Protein AF-A0A4P6MHD8-F1 (afdb_monomer)

Foldseek 3Di:
DDDPPPPPPPPPPPDLVVCLVVCVVPVLSNLVSLLQVQQQVVCCVVVVHDDKHWDPPDDDPDPQWTWIDDVPPAIWIWGADPNSHTDDIDGDDD

Structure (mmCIF, N/CA/C/O backbone):
data_AF-A0A4P6MHD8-F1
#
_entry.id   AF-A0A4P6MHD8-F1
#
loop_
_atom_site.group_PDB
_atom_site.id
_atom_site.type_symbol
_atom_site.label_atom_id
_atom_site.label_alt_id
_atom_site.label_comp_id
_atom_site.label_asym_id
_atom_site.label_entity_id
_atom_site.label_seq_id
_atom_site.pdbx_PDB_ins_code
_atom_site.Cartn_x
_atom_site.Cartn_y
_atom_site.Cartn_z
_atom_site.occupancy
_atom_site.B_iso_or_equiv
_atom_site.auth_seq_id
_atom_site.auth_comp_id
_atom_site.auth_asym_id
_atom_site.auth_atom_id
_atom_site.pdbx_PDB_model_num
ATOM 1 N N . MET A 1 1 ? 38.409 -21.029 31.085 1.00 43.34 1 MET A N 1
ATOM 2 C CA . MET A 1 1 ? 38.166 -21.466 29.695 1.00 43.34 1 MET A CA 1
ATOM 3 C C . MET A 1 1 ? 36.661 -21.498 29.446 1.00 43.34 1 MET A C 1
ATOM 5 O O . MET A 1 1 ? 35.979 -22.274 30.090 1.00 43.34 1 MET A O 1
ATOM 9 N N . ARG A 1 2 ? 36.210 -20.601 28.553 1.00 49.09 2 ARG A N 1
ATOM 10 C CA . ARG A 1 2 ? 34.966 -20.564 27.749 1.00 49.09 2 ARG A CA 1
ATOM 11 C C . ARG A 1 2 ? 33.589 -20.644 28.442 1.00 49.09 2 ARG A C 1
ATOM 13 O O . ARG A 1 2 ? 33.012 -21.709 28.610 1.00 49.09 2 ARG A O 1
ATOM 20 N N . ASN A 1 3 ? 33.041 -19.446 28.680 1.00 44.97 3 ASN A N 1
ATOM 21 C CA . ASN A 1 3 ? 31.615 -19.127 28.816 1.00 44.97 3 ASN A CA 1
ATOM 22 C C . ASN A 1 3 ? 30.800 -19.683 27.633 1.00 44.97 3 ASN A C 1
ATOM 24 O O . ASN A 1 3 ? 30.989 -19.244 26.500 1.00 44.97 3 ASN A O 1
ATOM 28 N N . ALA A 1 4 ? 29.876 -20.606 27.900 1.00 52.41 4 ALA A N 1
ATOM 29 C CA . ALA A 1 4 ? 28.968 -21.195 26.907 1.00 52.41 4 ALA A CA 1
ATOM 30 C C . ALA A 1 4 ? 27.626 -20.440 26.7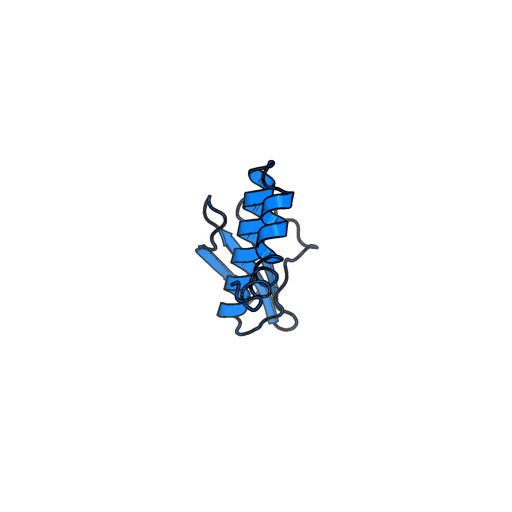63 1.00 52.41 4 ALA A C 1
ATOM 32 O O . ALA A 1 4 ? 26.778 -20.822 25.964 1.00 52.41 4 ALA A O 1
ATOM 33 N N . THR A 1 5 ? 27.416 -19.355 27.510 1.00 53.50 5 THR A N 1
ATOM 34 C CA . THR A 1 5 ? 26.109 -18.674 27.596 1.00 53.50 5 THR A CA 1
ATOM 35 C C . THR A 1 5 ? 25.849 -17.673 26.458 1.00 53.50 5 THR A C 1
ATOM 37 O O . THR A 1 5 ? 24.759 -17.125 26.353 1.00 53.50 5 THR A O 1
ATOM 40 N N . MET A 1 6 ? 26.823 -17.432 25.574 1.00 49.81 6 MET A N 1
ATOM 41 C CA . MET A 1 6 ? 26.764 -16.386 24.539 1.00 49.81 6 MET A CA 1
ATOM 42 C C . MET A 1 6 ? 26.383 -16.922 23.144 1.00 49.81 6 MET A C 1
ATOM 44 O O . MET A 1 6 ? 26.865 -16.409 22.141 1.00 49.81 6 MET A O 1
ATOM 48 N N . MET A 1 7 ? 25.562 -17.977 23.054 1.00 52.53 7 MET A N 1
ATOM 49 C CA . MET A 1 7 ? 25.231 -18.610 21.761 1.00 52.53 7 MET A CA 1
ATOM 50 C C . MET A 1 7 ? 23.732 -18.655 21.415 1.00 52.53 7 MET A C 1
ATOM 52 O O . MET A 1 7 ? 23.387 -19.111 20.333 1.00 52.53 7 MET A O 1
ATOM 56 N N . LEU A 1 8 ? 22.831 -18.145 22.269 1.00 51.59 8 LEU A N 1
ATOM 57 C CA . LEU A 1 8 ? 21.376 -18.236 22.027 1.00 51.59 8 LEU A CA 1
ATOM 58 C C . LEU A 1 8 ? 20.690 -16.954 21.519 1.00 51.59 8 LEU A C 1
ATOM 60 O O . LEU A 1 8 ? 19.520 -17.004 21.155 1.00 51.59 8 LEU A O 1
ATOM 64 N N . VAL A 1 9 ? 21.379 -15.811 21.454 1.00 56.50 9 VAL A N 1
ATOM 65 C CA . VAL A 1 9 ? 20.737 -14.519 21.111 1.00 56.50 9 VAL A CA 1
ATOM 66 C C . VAL A 1 9 ? 20.648 -14.270 19.592 1.00 56.50 9 VAL A C 1
ATOM 68 O O . VAL A 1 9 ? 19.905 -13.400 19.147 1.00 56.50 9 VAL A O 1
ATOM 71 N N . ALA A 1 10 ? 21.334 -15.060 18.759 1.00 54.47 10 ALA A N 1
ATOM 72 C CA . ALA A 1 10 ? 21.399 -14.826 17.310 1.00 54.47 10 ALA A CA 1
ATOM 73 C C . ALA A 1 10 ? 20.196 -15.361 16.499 1.00 54.47 10 ALA A C 1
ATOM 75 O O . ALA A 1 10 ? 20.056 -15.019 15.330 1.00 54.47 10 ALA A O 1
ATOM 76 N N . LEU A 1 11 ? 19.308 -16.169 17.091 1.00 57.75 11 LEU A N 1
ATOM 77 C CA . LEU A 1 11 ? 18.172 -16.780 16.375 1.00 57.75 11 LEU A CA 1
ATOM 78 C C . LEU A 1 11 ? 16.927 -15.875 16.286 1.00 57.75 11 LEU A C 1
ATOM 80 O O . LEU A 1 11 ? 16.001 -16.182 15.542 1.00 57.75 11 LEU A O 1
ATOM 84 N N . GLY A 1 12 ? 16.890 -14.759 17.025 1.00 54.78 12 GLY A N 1
ATOM 85 C CA . GLY A 1 12 ? 15.697 -13.907 17.142 1.00 54.78 12 GLY A CA 1
ATOM 86 C C . GLY A 1 12 ? 15.530 -12.826 16.067 1.00 54.78 12 GLY A C 1
ATOM 8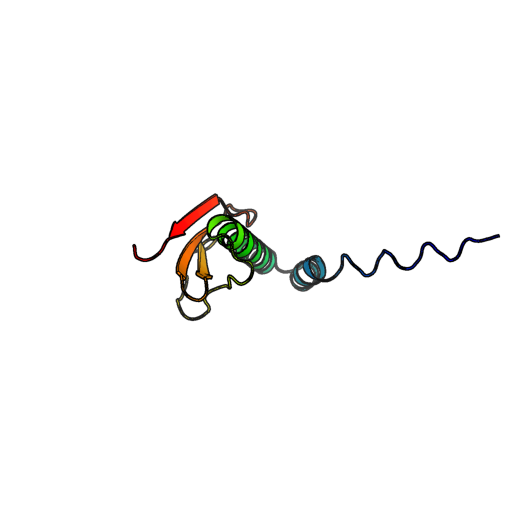7 O O . GLY A 1 12 ? 14.433 -12.302 15.910 1.00 54.78 12 GLY A O 1
ATOM 88 N N . PHE A 1 13 ? 16.581 -12.494 15.309 1.00 53.06 13 PHE A N 1
ATOM 89 C CA . PHE A 1 13 ? 16.558 -11.398 14.321 1.00 53.06 13 PHE A CA 1
ATOM 90 C C . PHE A 1 13 ? 16.242 -11.854 12.882 1.00 53.06 13 PHE A C 1
ATOM 92 O O . PHE A 1 13 ? 16.324 -11.059 11.950 1.00 53.06 13 PHE A O 1
ATOM 99 N N . GLY A 1 14 ? 15.905 -13.133 12.682 1.00 51.72 14 GLY A N 1
ATOM 100 C CA . GLY A 1 14 ? 15.958 -13.764 11.360 1.00 51.72 14 GLY A CA 1
ATOM 101 C C . GLY A 1 14 ? 14.762 -13.527 10.438 1.00 51.72 14 GLY A C 1
ATOM 102 O O . GLY A 1 14 ? 14.953 -13.417 9.237 1.00 51.72 14 GLY A O 1
ATOM 103 N N . LEU A 1 15 ? 13.527 -13.431 10.935 1.00 57.84 15 LEU A N 1
ATOM 104 C CA . LEU A 1 15 ? 12.376 -13.612 10.033 1.00 57.84 15 LEU A CA 1
ATOM 105 C C . LEU A 1 15 ? 12.165 -12.452 9.049 1.00 57.84 15 LEU A C 1
ATOM 107 O O . LEU A 1 15 ? 11.918 -12.697 7.876 1.00 57.84 15 LEU A O 1
ATOM 111 N N . SER A 1 16 ? 12.317 -11.194 9.477 1.00 58.38 16 SER A N 1
ATOM 112 C CA . SER A 1 16 ? 12.067 -10.055 8.580 1.00 58.38 16 SER A CA 1
ATOM 113 C C . SER A 1 16 ? 13.168 -9.833 7.545 1.00 58.38 16 SER A C 1
ATOM 115 O O . SER A 1 16 ? 12.878 -9.275 6.487 1.00 58.38 16 SER A O 1
ATOM 117 N N . ALA A 1 17 ? 14.401 -10.242 7.860 1.00 63.69 17 ALA A N 1
ATOM 118 C CA . ALA A 1 17 ? 15.559 -10.126 6.979 1.00 63.69 17 ALA A CA 1
ATOM 119 C C . ALA A 1 17 ? 15.685 -11.320 6.022 1.00 63.69 17 ALA A C 1
ATOM 121 O O . ALA A 1 17 ? 16.160 -11.144 4.906 1.00 63.69 17 ALA A O 1
ATOM 122 N N . CYS A 1 18 ? 15.226 -12.514 6.418 1.00 73.75 18 CYS A N 1
ATOM 123 C CA . CYS A 1 18 ? 15.221 -13.682 5.535 1.00 73.75 18 CYS A CA 1
ATOM 124 C C . CYS A 1 18 ? 14.413 -13.443 4.255 1.00 73.75 18 CYS A C 1
ATOM 126 O O . CYS A 1 18 ? 14.851 -13.869 3.191 1.00 73.75 18 CYS A O 1
ATOM 128 N N . ASP A 1 19 ? 13.285 -12.732 4.336 1.00 78.44 19 ASP A N 1
ATOM 129 C CA . ASP A 1 19 ? 12.503 -12.409 3.137 1.00 78.44 19 ASP A CA 1
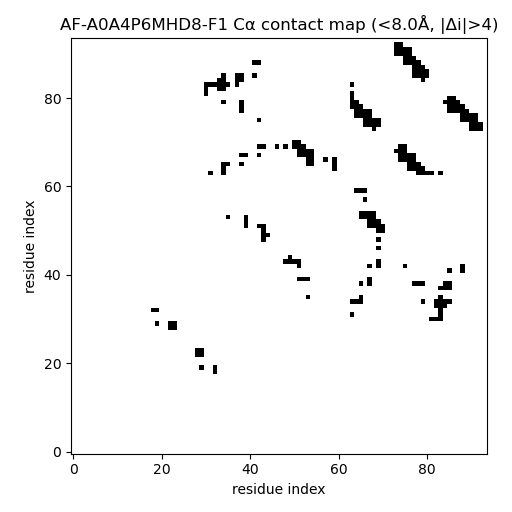ATOM 130 C C . ASP A 1 19 ? 13.278 -11.486 2.186 1.00 78.44 19 ASP A C 1
ATOM 132 O O . ASP A 1 19 ? 13.208 -11.669 0.979 1.00 78.44 19 ASP A O 1
ATOM 136 N N . GLU A 1 20 ? 14.025 -10.506 2.716 1.00 82.44 20 GLU A N 1
ATOM 137 C CA . GLU A 1 20 ? 14.846 -9.612 1.884 1.00 82.44 20 GLU A CA 1
ATOM 138 C C . GLU A 1 20 ? 16.006 -10.374 1.237 1.00 82.44 20 GLU A C 1
ATOM 140 O O . GLU A 1 20 ? 16.301 -10.151 0.069 1.00 82.44 20 GLU A O 1
ATOM 145 N N . ILE A 1 21 ? 16.625 -11.313 1.962 1.00 84.44 21 ILE A N 1
ATOM 146 C CA . ILE A 1 21 ? 17.685 -12.179 1.425 1.00 84.44 21 ILE A CA 1
ATOM 147 C C . ILE A 1 21 ? 17.148 -13.066 0.294 1.00 84.44 21 ILE A C 1
ATOM 149 O O . ILE A 1 21 ? 17.844 -13.274 -0.695 1.00 84.44 21 ILE A O 1
ATOM 153 N N . ALA A 1 22 ? 15.914 -13.564 0.415 1.00 86.31 22 ALA A N 1
ATOM 154 C CA . ALA A 1 22 ? 15.301 -14.438 -0.584 1.00 86.31 22 ALA A CA 1
ATOM 155 C C . ALA A 1 22 ? 15.062 -13.753 -1.942 1.00 86.31 22 ALA A C 1
ATOM 157 O O . ALA A 1 22 ? 14.986 -14.443 -2.955 1.00 86.31 22 ALA A O 1
ATOM 158 N N . VAL A 1 23 ? 14.958 -12.421 -1.961 1.00 88.75 23 VAL A N 1
ATOM 159 C CA . VAL A 1 23 ? 14.752 -11.614 -3.176 1.00 88.75 23 VAL A CA 1
ATOM 160 C C . VAL A 1 23 ? 15.915 -10.661 -3.454 1.00 88.75 23 VAL A C 1
ATOM 162 O O . VAL A 1 23 ? 15.797 -9.769 -4.279 1.00 88.75 23 VAL A O 1
ATOM 165 N N . MET A 1 24 ? 17.052 -10.825 -2.775 1.00 86.19 24 MET A N 1
ATOM 166 C CA . MET A 1 24 ? 18.159 -9.861 -2.825 1.00 86.19 24 MET A CA 1
ATOM 167 C C . MET A 1 24 ? 18.767 -9.701 -4.226 1.00 86.19 24 MET A C 1
ATOM 169 O O . MET A 1 24 ? 19.292 -8.636 -4.544 1.00 86.19 24 MET A O 1
ATOM 173 N N . ASP A 1 25 ? 18.686 -10.746 -5.048 1.00 91.81 25 ASP A N 1
ATOM 174 C CA . ASP A 1 25 ? 19.187 -10.741 -6.424 1.00 91.81 25 ASP A CA 1
ATOM 175 C C . ASP A 1 25 ? 18.199 -10.098 -7.422 1.00 91.81 25 ASP A C 1
ATOM 177 O O . ASP A 1 25 ? 18.552 -9.890 -8.583 1.00 91.81 25 ASP A O 1
ATOM 181 N N . ASP A 1 26 ? 16.983 -9.757 -6.977 1.00 91.50 26 ASP A N 1
ATOM 182 C CA . ASP A 1 26 ? 15.953 -9.055 -7.746 1.00 91.50 26 ASP A CA 1
ATOM 183 C C . ASP A 1 26 ? 15.641 -7.698 -7.074 1.00 91.50 26 ASP A C 1
ATOM 185 O O . ASP A 1 26 ? 14.898 -7.630 -6.086 1.00 91.50 26 ASP A O 1
ATOM 189 N N . PRO A 1 27 ? 16.226 -6.592 -7.571 1.00 88.88 27 PRO A N 1
ATOM 190 C CA . PRO A 1 27 ? 16.081 -5.286 -6.938 1.00 88.88 27 PRO A CA 1
ATOM 191 C C . PRO A 1 27 ? 14.631 -4.787 -6.934 1.00 88.88 27 PRO A C 1
ATOM 193 O O . PRO A 1 27 ? 14.238 -4.105 -5.986 1.00 88.88 27 PRO A O 1
ATOM 196 N N . ASP A 1 28 ? 13.831 -5.149 -7.938 1.00 89.50 28 ASP A N 1
ATOM 197 C CA . ASP A 1 28 ? 12.435 -4.724 -8.035 1.00 89.50 28 ASP A CA 1
ATOM 198 C C . ASP A 1 28 ? 11.577 -5.486 -7.016 1.00 89.50 28 ASP A C 1
ATOM 200 O O . ASP A 1 28 ? 10.796 -4.878 -6.279 1.00 89.50 28 ASP A O 1
ATOM 204 N N . ALA A 1 29 ? 11.789 -6.799 -6.881 1.00 91.06 29 ALA A N 1
ATOM 205 C CA . ALA A 1 29 ? 11.123 -7.602 -5.855 1.00 91.06 29 ALA A CA 1
ATOM 206 C C . ALA A 1 29 ? 11.513 -7.173 -4.428 1.00 91.06 29 ALA A C 1
ATOM 208 O O . ALA A 1 29 ? 10.679 -7.178 -3.517 1.00 91.06 29 ALA A O 1
ATOM 209 N N . LEU A 1 30 ? 12.767 -6.761 -4.218 1.00 91.56 30 LEU A N 1
ATOM 210 C CA . LEU A 1 30 ? 13.221 -6.226 -2.936 1.00 91.56 30 LEU A CA 1
ATOM 211 C C . LEU A 1 30 ? 12.537 -4.893 -2.594 1.00 91.56 30 LEU A C 1
ATOM 213 O O . LEU A 1 30 ? 12.156 -4.675 -1.439 1.00 91.56 30 LEU A O 1
ATOM 217 N N . LEU A 1 31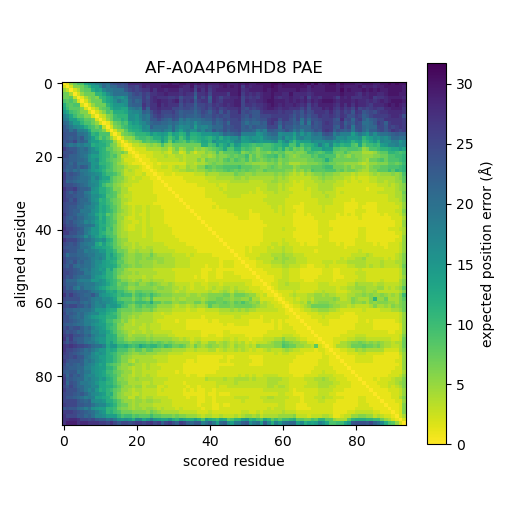 ? 12.379 -4.004 -3.577 1.00 90.94 31 LEU A N 1
ATOM 218 C CA . LEU A 1 31 ? 11.664 -2.739 -3.404 1.00 90.94 31 LEU A CA 1
ATOM 219 C C . LEU A 1 31 ? 10.180 -2.962 -3.106 1.00 90.94 31 LEU A C 1
ATOM 221 O O . LEU A 1 31 ? 9.666 -2.340 -2.173 1.00 90.94 31 LEU A O 1
ATOM 225 N N . ASP A 1 32 ? 9.528 -3.887 -3.815 1.00 91.06 32 ASP A N 1
ATOM 226 C CA . ASP A 1 32 ? 8.129 -4.255 -3.567 1.00 91.06 32 ASP A CA 1
ATOM 227 C C . ASP A 1 32 ? 7.930 -4.779 -2.136 1.00 91.06 32 ASP A C 1
ATOM 229 O O . ASP A 1 32 ? 7.096 -4.283 -1.372 1.00 91.06 32 ASP A O 1
ATOM 233 N N . LEU A 1 33 ? 8.790 -5.709 -1.708 1.00 93.06 33 LEU A N 1
ATOM 234 C CA . LEU A 1 33 ? 8.769 -6.262 -0.356 1.00 93.06 33 LEU A CA 1
ATOM 235 C C . LEU A 1 33 ? 8.930 -5.175 0.718 1.00 93.06 33 LEU A C 1
ATOM 237 O O . LEU A 1 33 ? 8.217 -5.177 1.732 1.00 93.06 33 LEU A O 1
ATOM 241 N N . ARG A 1 34 ? 9.874 -4.246 0.517 1.00 94.19 34 ARG A N 1
ATOM 242 C CA . ARG A 1 34 ? 10.115 -3.127 1.439 1.00 94.19 34 ARG A CA 1
ATOM 243 C C . ARG A 1 34 ? 8.927 -2.184 1.485 1.00 94.19 34 ARG A C 1
ATOM 245 O O . ARG A 1 34 ? 8.471 -1.871 2.589 1.00 94.19 34 ARG A O 1
ATOM 252 N N . GLY A 1 35 ? 8.412 -1.792 0.322 1.00 95.44 35 GLY A N 1
ATOM 253 C CA . GLY A 1 35 ? 7.262 -0.909 0.198 1.00 95.44 35 GLY A CA 1
ATOM 254 C C . GLY A 1 35 ? 6.035 -1.478 0.894 1.00 95.44 35 GLY A C 1
ATOM 255 O O . GLY A 1 35 ? 5.468 -0.835 1.781 1.00 95.44 35 GLY A O 1
ATOM 256 N N . ASN A 1 36 ? 5.721 -2.738 0.610 1.00 94.94 36 ASN A N 1
ATOM 257 C CA . ASN A 1 36 ? 4.620 -3.466 1.218 1.00 94.94 36 ASN A CA 1
ATOM 258 C C . ASN A 1 36 ? 4.739 -3.515 2.756 1.00 94.94 36 ASN A C 1
ATOM 260 O O . ASN A 1 36 ? 3.847 -3.053 3.478 1.00 94.94 36 ASN A O 1
ATOM 264 N N . LYS A 1 37 ? 5.890 -3.965 3.281 1.00 95.69 37 LYS A N 1
ATOM 265 C CA . LYS A 1 37 ? 6.153 -3.994 4.732 1.00 95.69 37 LYS A CA 1
ATOM 266 C C . LYS A 1 37 ? 6.059 -2.603 5.362 1.00 95.69 37 LYS A C 1
ATOM 268 O O . LYS A 1 37 ? 5.540 -2.461 6.471 1.00 95.69 37 LYS A O 1
ATOM 273 N N . SER A 1 38 ? 6.573 -1.580 4.684 1.00 97.62 38 SER A N 1
ATOM 274 C CA . SER A 1 38 ? 6.549 -0.195 5.157 1.00 97.62 38 SER A CA 1
ATOM 275 C C . SER A 1 38 ? 5.126 0.351 5.242 1.00 97.62 38 SER A C 1
ATOM 277 O O . SER A 1 38 ? 4.740 0.895 6.277 1.00 97.62 38 SER A O 1
ATOM 279 N N . CYS A 1 39 ? 4.314 0.109 4.214 1.00 97.81 39 CYS A N 1
ATOM 280 C CA . CYS A 1 39 ? 2.913 0.504 4.163 1.00 97.81 39 CYS A CA 1
ATOM 281 C C . CYS A 1 39 ? 2.057 -0.203 5.218 1.00 97.81 39 CYS A C 1
ATOM 283 O O . CYS A 1 39 ? 1.290 0.459 5.917 1.00 97.81 39 CYS A O 1
ATOM 285 N N . VAL A 1 40 ? 2.235 -1.514 5.416 1.00 97.88 40 VAL A N 1
ATOM 286 C CA . VAL A 1 40 ? 1.545 -2.253 6.489 1.00 97.88 40 VAL A CA 1
ATOM 287 C C . VAL A 1 40 ? 1.881 -1.664 7.861 1.00 97.88 40 VAL A C 1
ATOM 289 O O . VAL A 1 40 ? 0.979 -1.430 8.667 1.00 97.88 40 VAL A O 1
ATOM 292 N N . ARG A 1 41 ? 3.162 -1.375 8.137 1.00 97.88 41 ARG A N 1
ATOM 293 C CA . ARG A 1 41 ? 3.572 -0.736 9.401 1.00 97.88 41 ARG A CA 1
ATOM 294 C C . ARG A 1 41 ? 2.950 0.647 9.572 1.00 97.88 41 ARG A C 1
ATOM 296 O O . ARG A 1 41 ? 2.454 0.947 10.656 1.00 97.88 41 ARG A O 1
ATOM 303 N N . ALA A 1 42 ? 2.972 1.467 8.523 1.00 98.00 42 ALA A N 1
ATOM 304 C CA . ALA A 1 42 ? 2.425 2.816 8.560 1.00 98.00 42 ALA A CA 1
ATOM 305 C C . ALA A 1 42 ? 0.913 2.794 8.839 1.00 98.00 42 ALA A C 1
ATOM 307 O O . ALA A 1 42 ? 0.447 3.489 9.736 1.00 98.00 42 ALA A O 1
ATOM 308 N N . VAL A 1 43 ? 0.160 1.928 8.156 1.00 97.88 43 VAL A N 1
ATOM 309 C CA . VAL A 1 43 ? -1.290 1.793 8.355 1.00 97.88 43 VAL A CA 1
ATOM 310 C C . VAL A 1 43 ? -1.629 1.233 9.732 1.00 97.88 43 VAL A C 1
ATOM 312 O O . VAL A 1 43 ? -2.517 1.771 10.385 1.00 97.88 43 VAL A O 1
ATOM 315 N N . ASN A 1 44 ? -0.903 0.221 10.217 1.00 97.81 44 ASN A N 1
ATOM 316 C CA . ASN A 1 44 ? -1.059 -0.274 11.590 1.00 97.81 44 ASN A CA 1
ATOM 317 C C . ASN A 1 44 ? -0.894 0.861 12.617 1.00 97.81 44 ASN A C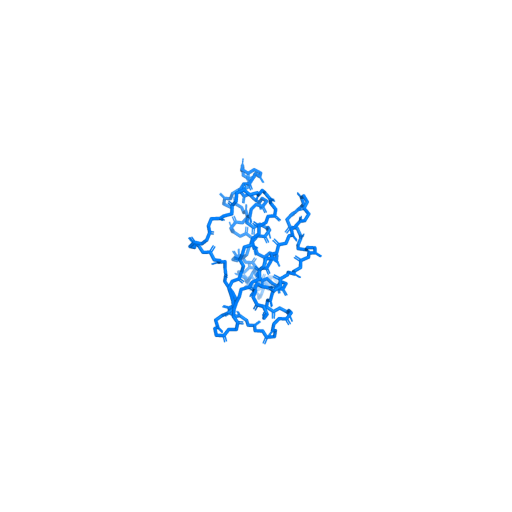 1
ATOM 319 O O . ASN A 1 44 ? -1.739 1.027 13.496 1.00 97.81 44 ASN A O 1
ATOM 323 N N . ALA A 1 45 ? 0.151 1.683 12.467 1.00 97.44 45 ALA A N 1
ATOM 324 C CA . ALA A 1 45 ? 0.400 2.821 13.348 1.00 97.44 45 ALA A CA 1
ATOM 325 C C . ALA A 1 45 ? -0.694 3.898 13.242 1.00 97.44 45 ALA A C 1
ATOM 327 O O . ALA A 1 45 ? -1.154 4.406 14.261 1.00 97.44 45 ALA A O 1
ATOM 328 N N . THR A 1 46 ? -1.141 4.228 12.027 1.00 95.69 46 THR A N 1
ATOM 329 C CA . THR A 1 46 ? -2.176 5.246 11.788 1.00 95.69 46 THR A CA 1
ATOM 330 C C . THR A 1 46 ? -3.562 4.806 12.257 1.00 95.69 46 THR A C 1
ATOM 332 O O . THR A 1 46 ? -4.300 5.616 12.812 1.00 95.69 46 THR A O 1
ATOM 335 N N . ALA A 1 47 ? -3.931 3.544 12.043 1.00 94.62 47 ALA A N 1
ATOM 336 C CA . ALA A 1 47 ? -5.244 3.009 12.395 1.00 94.62 47 ALA A CA 1
ATOM 337 C C . ALA A 1 47 ? -5.310 2.436 13.823 1.00 94.62 47 ALA A C 1
ATOM 339 O O . ALA A 1 47 ? -6.394 2.076 14.276 1.00 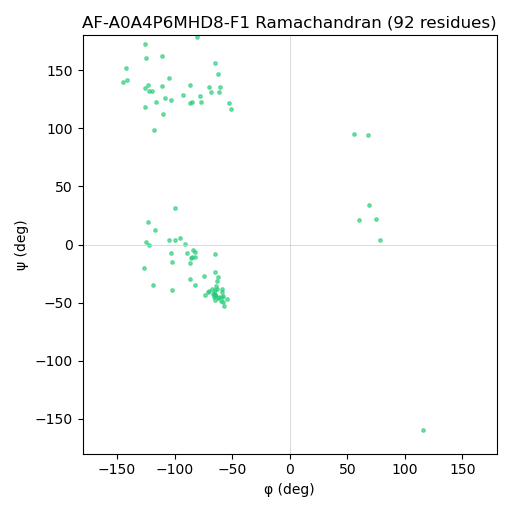94.62 47 ALA A O 1
ATOM 340 N N . GLY A 1 48 ? -4.181 2.346 14.535 1.00 95.44 48 GLY A N 1
ATOM 341 C CA . GLY A 1 48 ? -4.126 1.813 15.899 1.00 95.44 48 GLY A CA 1
ATOM 342 C C . GLY A 1 48 ? -4.390 0.306 15.979 1.00 95.44 48 GLY A C 1
ATOM 343 O O . GLY A 1 48 ? -4.990 -0.162 16.944 1.00 95.44 48 GLY A O 1
ATOM 344 N N . VAL A 1 49 ? -3.964 -0.454 14.966 1.00 95.00 49 VAL A N 1
ATOM 345 C CA . VAL A 1 49 ? -4.152 -1.913 14.872 1.00 95.00 49 VAL A CA 1
ATOM 346 C C . VAL A 1 49 ? -2.819 -2.631 14.642 1.00 95.00 49 VAL A C 1
ATOM 348 O O . VAL A 1 49 ? -1.789 -2.002 14.415 1.00 95.00 49 VAL A O 1
ATOM 351 N N . SER A 1 50 ? -2.824 -3.963 14.694 1.00 95.88 50 SER A N 1
ATOM 352 C CA . SER A 1 50 ? -1.640 -4.805 14.442 1.00 95.88 50 S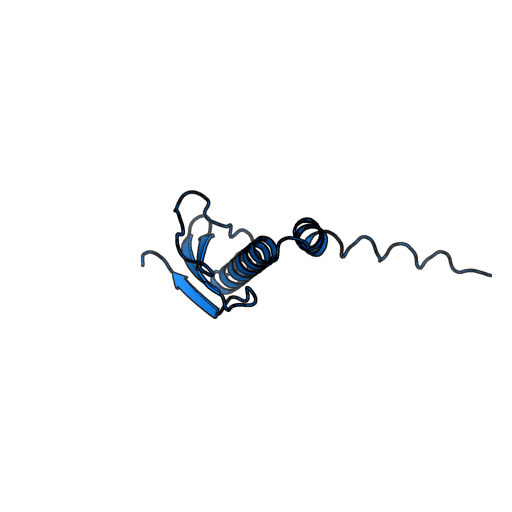ER A CA 1
ATOM 353 C C . SER A 1 50 ? -1.849 -5.860 13.353 1.00 95.88 50 SER A C 1
ATOM 355 O O . SER A 1 50 ? -0.963 -6.672 13.091 1.00 95.88 50 SER A O 1
ATOM 357 N N . ASN A 1 51 ? -3.024 -5.874 12.727 1.00 95.56 51 ASN A N 1
ATOM 358 C CA . ASN A 1 51 ? -3.461 -6.912 11.800 1.00 95.56 51 ASN A CA 1
ATOM 359 C C . ASN A 1 51 ? -3.838 -6.369 10.414 1.00 95.56 51 ASN A C 1
ATOM 361 O O . ASN A 1 51 ? -4.554 -7.064 9.690 1.00 95.56 51 ASN A O 1
ATOM 365 N N . ALA A 1 52 ? -3.381 -5.167 10.044 1.00 96.94 52 ALA A N 1
ATOM 366 C CA . ALA A 1 52 ? -3.505 -4.676 8.675 1.00 96.94 52 ALA A CA 1
ATOM 367 C C . ALA A 1 52 ? -2.733 -5.582 7.703 1.00 96.94 52 ALA A C 1
ATOM 369 O O . ALA A 1 52 ? -1.710 -6.172 8.071 1.00 96.94 52 ALA A O 1
ATOM 370 N N . ARG A 1 53 ? -3.235 -5.726 6.473 1.00 97.00 53 ARG A N 1
ATOM 371 C CA . ARG A 1 53 ? -2.677 -6.651 5.475 1.00 97.00 53 ARG A CA 1
ATOM 372 C C . ARG A 1 53 ? -2.728 -6.056 4.073 1.00 97.00 53 ARG A C 1
ATOM 374 O O . ARG A 1 53 ? -3.629 -5.271 3.799 1.00 97.00 53 ARG A O 1
ATOM 381 N N . PRO A 1 54 ? -1.815 -6.444 3.174 1.00 96.06 54 PRO A N 1
ATOM 382 C CA . PRO A 1 54 ? -1.905 -6.060 1.772 1.00 96.06 54 PRO A CA 1
ATOM 383 C C . PRO A 1 54 ? -3.197 -6.589 1.157 1.00 96.06 54 PRO A C 1
ATOM 385 O O . PRO A 1 54 ? -3.560 -7.748 1.375 1.00 96.06 54 PRO A O 1
ATOM 388 N N . ASN A 1 55 ? -3.871 -5.747 0.386 1.00 94.69 55 ASN A N 1
ATOM 389 C CA . ASN A 1 55 ? -5.006 -6.154 -0.418 1.00 94.69 55 ASN A CA 1
ATOM 390 C C . ASN A 1 55 ? -4.488 -6.890 -1.659 1.00 94.69 55 ASN A C 1
ATOM 392 O O . ASN A 1 55 ? -3.696 -6.350 -2.425 1.00 94.69 55 ASN A O 1
ATOM 396 N N . THR A 1 56 ? -4.932 -8.129 -1.852 1.00 92.06 56 THR A N 1
ATOM 397 C CA . THR A 1 56 ? -4.533 -8.976 -2.989 1.00 92.06 56 THR A CA 1
ATOM 398 C C . THR A 1 56 ? -5.622 -9.096 -4.056 1.00 92.06 56 THR A C 1
ATOM 400 O O . THR A 1 56 ? -5.482 -9.861 -5.005 1.00 92.06 56 THR A O 1
ATOM 403 N N . THR A 1 57 ? -6.736 -8.382 -3.880 1.00 93.31 57 THR A N 1
ATOM 404 C CA . THR A 1 57 ? -7.918 -8.459 -4.751 1.00 93.31 57 THR A CA 1
ATOM 405 C C . THR A 1 57 ? -7.992 -7.271 -5.703 1.00 93.31 57 THR A C 1
ATOM 407 O O . THR A 1 57 ? -8.367 -7.433 -6.863 1.00 93.31 57 THR A O 1
ATOM 410 N N . LEU A 1 58 ? -7.650 -6.073 -5.223 1.00 90.19 58 LEU A N 1
ATOM 411 C CA . LEU A 1 58 ? -7.634 -4.860 -6.029 1.00 90.19 58 LEU A CA 1
ATOM 412 C C . LEU A 1 58 ? -6.294 -4.751 -6.768 1.00 90.19 58 LEU A C 1
ATOM 414 O O . LEU A 1 58 ? -5.249 -4.738 -6.115 1.00 90.19 58 LEU A O 1
ATOM 418 N N . PRO A 1 59 ? -6.300 -4.665 -8.110 1.00 87.19 59 PRO A N 1
ATOM 419 C CA . PRO A 1 59 ? -5.065 -4.525 -8.861 1.00 87.19 59 PRO A CA 1
ATOM 420 C C . PRO A 1 59 ? -4.459 -3.140 -8.626 1.00 87.19 59 PRO A C 1
ATOM 422 O O . PRO A 1 59 ? -5.154 -2.124 -8.703 1.00 87.19 59 PRO A O 1
ATOM 425 N N . VAL A 1 60 ? -3.149 -3.106 -8.396 1.00 88.06 60 VAL A N 1
ATOM 426 C CA . VAL A 1 60 ? -2.349 -1.882 -8.428 1.00 88.06 60 VAL A CA 1
ATOM 427 C C . VAL A 1 60 ? -1.475 -1.934 -9.674 1.00 88.06 60 VAL A C 1
ATOM 429 O O . VAL A 1 60 ? -0.790 -2.925 -9.908 1.00 88.06 60 VAL A O 1
ATOM 432 N N . VAL A 1 61 ? -1.555 -0.894 -10.502 1.00 86.88 61 VAL A N 1
ATOM 433 C CA . VAL A 1 61 ? -0.860 -0.828 -11.802 1.00 86.88 61 VAL A CA 1
ATOM 434 C C . VAL A 1 61 ? 0.401 0.032 -11.765 1.00 86.88 61 VAL A C 1
ATOM 436 O O . VAL A 1 61 ? 1.213 -0.042 -12.679 1.00 86.88 61 VAL A O 1
ATOM 439 N N . GLU A 1 62 ? 0.562 0.836 -10.716 1.00 87.44 62 GLU A N 1
ATOM 440 C CA . GLU A 1 62 ? 1.670 1.772 -10.554 1.00 87.44 62 GLU A CA 1
ATOM 441 C C . GLU A 1 62 ? 2.681 1.253 -9.531 1.00 87.44 62 GLU A C 1
ATOM 443 O O . GLU A 1 62 ? 2.308 0.701 -8.494 1.00 87.44 62 GLU A O 1
ATOM 448 N N . VAL A 1 63 ? 3.965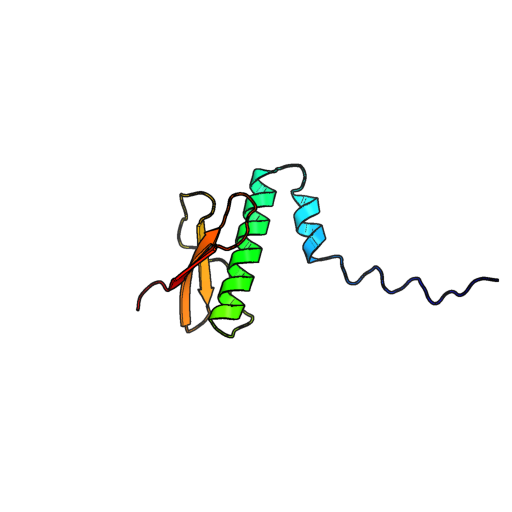 1.498 -9.793 1.00 90.25 63 VAL A N 1
ATOM 449 C CA . VAL A 1 63 ? 5.033 1.238 -8.820 1.00 90.25 63 VAL A CA 1
ATOM 450 C C . VAL A 1 63 ? 4.884 2.139 -7.594 1.00 90.25 63 VAL A C 1
ATOM 452 O O . VAL A 1 63 ? 4.302 3.224 -7.667 1.00 90.25 63 VAL A O 1
ATOM 455 N N . ASN A 1 64 ? 5.439 1.704 -6.461 1.00 94.31 64 ASN A N 1
ATOM 456 C CA . ASN A 1 64 ? 5.427 2.454 -5.200 1.00 94.31 64 ASN A CA 1
ATOM 457 C C . ASN A 1 64 ? 4.022 2.767 -4.657 1.00 94.31 64 ASN A C 1
ATOM 459 O O . ASN A 1 64 ? 3.854 3.684 -3.849 1.00 94.31 64 ASN A O 1
ATOM 463 N N . GLN A 1 65 ? 3.009 2.009 -5.078 1.00 95.62 65 GLN A N 1
ATOM 464 C CA . GLN A 1 65 ? 1.639 2.131 -4.600 1.00 95.62 65 GLN A CA 1
ATOM 465 C C . GLN A 1 65 ? 1.158 0.799 -4.039 1.00 95.62 65 GLN A C 1
ATOM 467 O O . GLN A 1 65 ? 1.389 -0.259 -4.612 1.00 95.62 65 GLN A O 1
ATOM 472 N N . TYR A 1 66 ? 0.470 0.858 -2.904 1.00 96.38 66 TYR A N 1
ATOM 473 C CA . TYR A 1 66 ? -0.020 -0.324 -2.206 1.00 96.38 66 TYR A CA 1
ATOM 474 C C . TYR A 1 66 ? -1.398 -0.041 -1.633 1.00 96.38 66 TYR A C 1
ATOM 476 O O . TYR A 1 66 ? -1.651 1.043 -1.107 1.00 96.38 66 TYR A O 1
ATOM 484 N N . ILE A 1 67 ? -2.276 -1.037 -1.680 1.00 97.12 67 ILE A N 1
ATOM 485 C CA . ILE A 1 67 ? -3.549 -0.991 -0.966 1.00 97.12 67 ILE A CA 1
ATOM 486 C C . ILE A 1 67 ? -3.417 -1.876 0.265 1.00 97.12 67 ILE A C 1
ATOM 488 O O . ILE A 1 67 ? -3.079 -3.053 0.156 1.00 97.12 67 ILE A O 1
ATOM 492 N N . ILE A 1 68 ? -3.674 -1.306 1.437 1.00 97.56 68 ILE A N 1
ATOM 493 C CA . ILE A 1 68 ? -3.604 -2.012 2.715 1.00 97.56 68 ILE A CA 1
ATOM 494 C C . ILE A 1 68 ? -4.993 -2.039 3.346 1.00 97.56 68 ILE A C 1
ATOM 496 O O . ILE A 1 68 ? -5.582 -0.993 3.621 1.00 97.56 68 ILE A O 1
ATOM 500 N N . ASP A 1 69 ? -5.489 -3.236 3.622 1.00 97.25 69 ASP A N 1
ATOM 501 C CA . ASP A 1 69 ? -6.755 -3.465 4.301 1.00 97.25 69 ASP A CA 1
ATOM 502 C C . ASP A 1 69 ? -6.569 -3.467 5.818 1.00 97.25 69 ASP A C 1
ATOM 504 O O . ASP A 1 69 ? -5.657 -4.096 6.363 1.00 97.25 69 ASP A O 1
ATOM 508 N N . VAL A 1 70 ? -7.497 -2.813 6.509 1.00 96.12 70 VAL A N 1
ATOM 509 C CA . VAL A 1 70 ? -7.677 -2.898 7.955 1.00 96.12 70 VAL A CA 1
ATOM 510 C C . VAL A 1 70 ? -8.978 -3.655 8.225 1.00 96.12 70 VAL A C 1
ATOM 512 O O . VAL A 1 70 ? -10.064 -3.128 7.944 1.00 96.12 70 VAL A O 1
ATOM 515 N N . PRO A 1 71 ? -8.912 -4.877 8.787 1.00 92.56 71 PRO A N 1
ATOM 516 C CA . PRO A 1 71 ? -10.102 -5.672 9.064 1.00 92.56 71 PRO A CA 1
ATOM 517 C C . PRO A 1 71 ? -11.138 -4.892 9.885 1.00 92.56 71 PRO A C 1
ATOM 519 O O . PRO A 1 71 ? -10.846 -4.420 10.981 1.00 92.56 71 PRO A O 1
ATOM 522 N N . GLY A 1 72 ? -12.348 -4.744 9.340 1.00 89.44 72 GLY A N 1
ATOM 523 C CA . GLY A 1 72 ? -13.460 -4.046 9.995 1.00 89.44 72 GLY A CA 1
ATOM 524 C C . GLY A 1 72 ? -13.417 -2.510 9.961 1.00 89.44 72 GLY A C 1
ATOM 525 O O . GLY A 1 72 ? -14.301 -1.895 10.546 1.00 89.44 72 GLY A O 1
ATOM 526 N N . SER A 1 73 ? -12.438 -1.881 9.294 1.00 88.44 73 SER A N 1
ATOM 527 C CA . SER A 1 73 ? -12.292 -0.407 9.256 1.00 88.44 73 SER A CA 1
ATOM 528 C C . SER A 1 73 ? -12.199 0.191 7.843 1.00 88.44 73 SER A C 1
ATOM 530 O O . SER A 1 73 ? -12.465 1.384 7.661 1.00 88.44 73 SER A O 1
ATOM 532 N N . GLY A 1 74 ? -11.844 -0.622 6.843 1.00 92.94 74 GLY A N 1
ATOM 533 C CA . GLY A 1 74 ? -11.699 -0.212 5.442 1.00 92.94 74 GLY A CA 1
ATOM 534 C C . GLY A 1 74 ? -10.261 -0.354 4.948 1.00 92.94 74 GLY A C 1
ATOM 535 O O . GLY A 1 74 ? -9.473 -1.084 5.545 1.00 92.94 74 GLY A O 1
ATOM 536 N N . SER A 1 75 ? -9.919 0.353 3.874 1.00 96.00 75 SER A N 1
ATOM 537 C CA . SER A 1 75 ? -8.616 0.228 3.209 1.00 96.00 75 SER A CA 1
ATOM 538 C C . SER A 1 75 ? -7.910 1.577 3.090 1.00 96.00 75 SER A C 1
ATOM 540 O O . SER A 1 75 ? -8.530 2.640 3.175 1.00 96.00 75 SER A O 1
ATOM 542 N N . TYR A 1 76 ? -6.599 1.533 2.888 1.00 97.06 76 TYR A N 1
ATOM 543 C CA . TYR A 1 76 ? -5.749 2.696 2.672 1.00 97.06 76 TYR A CA 1
ATOM 544 C C . TYR A 1 76 ? -4.953 2.523 1.384 1.00 97.06 76 TYR A C 1
ATOM 546 O O . TYR A 1 76 ? -4.328 1.482 1.190 1.00 97.06 76 TYR A O 1
ATOM 554 N N . PHE A 1 77 ? -4.907 3.568 0.562 1.00 96.94 77 PHE A N 1
ATOM 555 C CA . PHE A 1 77 ? -3.844 3.733 -0.423 1.00 96.94 77 PHE A CA 1
ATOM 556 C C . PHE A 1 77 ? -2.590 4.236 0.284 1.00 96.94 77 PHE A C 1
ATOM 558 O O . PHE A 1 77 ? -2.634 5.227 1.014 1.00 96.94 77 PHE A O 1
ATOM 565 N N . CYS A 1 78 ? -1.477 3.553 0.064 1.00 97.56 78 CYS A N 1
ATOM 566 C CA . CYS A 1 78 ? -0.167 3.912 0.570 1.00 97.56 78 CYS A CA 1
ATOM 567 C C . CYS A 1 78 ? 0.792 4.156 -0.591 1.00 97.56 78 CYS A C 1
ATOM 569 O O . CYS A 1 78 ? 0.892 3.327 -1.493 1.00 97.56 78 CYS A O 1
ATOM 571 N N . TYR A 1 79 ? 1.512 5.272 -0.528 1.00 97.38 79 TYR A N 1
ATOM 572 C CA . TYR A 1 79 ? 2.541 5.645 -1.493 1.00 97.38 79 TYR A CA 1
ATOM 573 C C . TYR A 1 79 ? 3.913 5.569 -0.832 1.00 97.38 79 TYR A C 1
ATOM 575 O O . TYR A 1 79 ? 4.076 6.045 0.301 1.00 97.38 79 TYR A O 1
ATOM 583 N N . THR A 1 80 ? 4.898 5.014 -1.530 1.00 97.81 80 THR A N 1
ATOM 584 C CA . THR A 1 80 ? 6.288 4.921 -1.066 1.00 97.81 80 THR A CA 1
ATOM 585 C C . THR 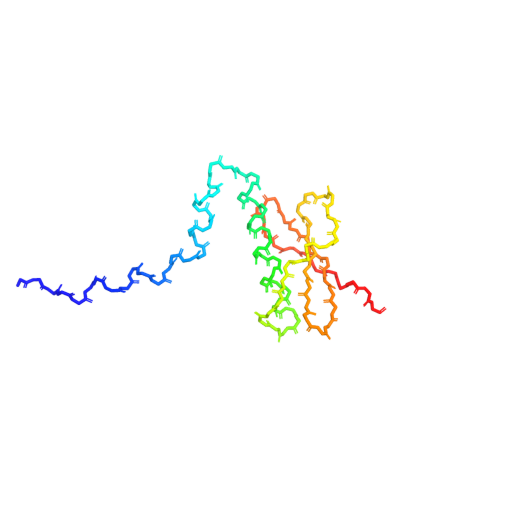A 1 80 ? 7.222 5.816 -1.873 1.00 97.81 80 THR A C 1
ATOM 587 O O . THR A 1 80 ? 6.876 6.289 -2.951 1.00 97.81 80 THR A O 1
ATOM 590 N N . ASP A 1 81 ? 8.405 6.084 -1.325 1.00 95.50 81 ASP A N 1
ATOM 591 C CA . ASP A 1 81 ? 9.528 6.601 -2.106 1.00 95.50 81 ASP A CA 1
ATOM 592 C C . ASP A 1 81 ? 10.251 5.472 -2.858 1.00 95.50 81 ASP A C 1
ATOM 594 O O . ASP A 1 81 ? 9.920 4.293 -2.705 1.00 95.50 81 ASP A O 1
ATOM 598 N N . ASP A 1 82 ? 11.274 5.843 -3.629 1.00 92.94 82 ASP A N 1
ATOM 599 C CA . ASP A 1 82 ? 12.088 4.924 -4.437 1.00 92.94 82 ASP A CA 1
ATOM 600 C C . ASP A 1 82 ? 12.901 3.918 -3.604 1.00 92.94 82 ASP A C 1
ATOM 602 O O . ASP A 1 82 ? 13.491 2.996 -4.156 1.00 92.94 82 ASP A O 1
ATOM 606 N N . ASN A 1 83 ? 12.935 4.066 -2.274 1.00 92.75 83 ASN A N 1
ATOM 607 C CA . ASN A 1 83 ? 13.571 3.112 -1.364 1.00 92.75 83 ASN A CA 1
ATOM 608 C C . ASN A 1 83 ? 12.553 2.157 -0.712 1.00 92.75 83 ASN A C 1
ATOM 610 O O . ASN A 1 83 ? 12.922 1.375 0.171 1.00 92.75 83 ASN A O 1
ATOM 614 N N . GLY A 1 84 ? 11.270 2.243 -1.082 1.00 92.69 84 GLY A N 1
ATOM 615 C CA . GLY A 1 84 ? 10.190 1.475 -0.464 1.00 92.69 84 GLY A CA 1
ATOM 616 C C . GLY A 1 84 ? 9.782 1.996 0.920 1.00 92.69 84 GLY A C 1
ATOM 617 O O . GLY A 1 84 ? 9.227 1.253 1.731 1.00 92.69 84 GLY A O 1
ATOM 618 N N . SER A 1 85 ? 10.055 3.263 1.248 1.00 96.12 85 SER A N 1
ATOM 619 C CA . SER A 1 85 ? 9.607 3.859 2.515 1.00 96.12 85 SER A CA 1
ATOM 620 C C . SER A 1 85 ? 8.261 4.559 2.348 1.00 96.12 85 SER A C 1
ATOM 622 O O . SER A 1 85 ? 8.118 5.407 1.475 1.00 96.12 85 SER A O 1
ATOM 624 N N . ALA A 1 86 ? 7.275 4.252 3.198 1.00 97.69 86 ALA A N 1
ATOM 625 C CA . ALA A 1 86 ? 5.954 4.880 3.148 1.00 97.69 86 ALA A CA 1
ATOM 626 C C . ALA A 1 86 ? 6.033 6.401 3.380 1.00 97.69 86 ALA A C 1
ATOM 628 O O . ALA A 1 86 ? 6.661 6.868 4.333 1.00 97.69 86 ALA A O 1
ATOM 629 N N . ARG A 1 87 ? 5.377 7.173 2.507 1.00 97.81 87 ARG A N 1
ATOM 630 C CA . ARG A 1 87 ? 5.378 8.647 2.505 1.00 97.81 87 ARG A CA 1
ATOM 631 C C . ARG A 1 87 ? 3.995 9.245 2.708 1.00 97.81 87 ARG A C 1
ATOM 633 O O . ARG A 1 87 ? 3.878 10.295 3.334 1.00 97.81 87 ARG A O 1
ATOM 640 N N . GLN A 1 88 ? 2.960 8.593 2.187 1.00 97.25 88 GLN A N 1
ATOM 641 C CA . GLN A 1 88 ? 1.595 9.104 2.229 1.00 97.25 88 GLN A CA 1
ATOM 642 C C . GLN A 1 88 ? 0.603 7.962 2.401 1.00 97.25 88 GLN A C 1
ATOM 644 O O . GLN A 1 88 ? 0.741 6.919 1.768 1.00 97.25 88 GLN A O 1
ATOM 649 N N . LEU A 1 89 ? -0.415 8.197 3.230 1.00 97.50 89 LEU A N 1
ATOM 650 C CA . LEU A 1 89 ? -1.559 7.313 3.409 1.00 97.50 89 LEU A CA 1
ATOM 651 C C . LEU A 1 89 ? -2.843 8.080 3.099 1.00 97.50 89 LEU A C 1
ATOM 653 O O . LEU A 1 89 ? -3.050 9.180 3.611 1.00 97.50 89 LEU A O 1
ATOM 657 N N . VAL A 1 90 ? -3.717 7.486 2.295 1.00 96.25 90 VAL A N 1
ATOM 658 C CA . VAL A 1 90 ? -5.035 8.025 1.953 1.00 96.25 90 VAL A CA 1
ATOM 659 C C . VAL A 1 90 ? -6.073 6.964 2.278 1.00 96.25 90 VAL A C 1
ATOM 661 O O . VAL A 1 90 ? -6.044 5.872 1.716 1.00 96.25 90 VAL A O 1
ATOM 664 N N . LYS A 1 91 ? -6.995 7.266 3.196 1.00 94.50 91 LYS A N 1
ATOM 665 C CA . LYS A 1 91 ? -8.090 6.342 3.505 1.00 94.50 91 LYS A CA 1
ATOM 666 C C . LYS A 1 91 ? -9.038 6.252 2.305 1.00 94.50 91 LYS A C 1
ATOM 668 O O . LYS A 1 91 ? -9.449 7.275 1.761 1.00 94.50 91 LYS A O 1
ATOM 673 N N . MET A 1 92 ? -9.371 5.034 1.899 1.00 90.56 92 MET A N 1
ATOM 674 C CA . MET A 1 92 ? -10.293 4.763 0.800 1.00 90.56 92 MET A CA 1
ATOM 675 C C . MET A 1 92 ? -11.725 4.754 1.327 1.00 90.56 92 MET A C 1
ATOM 677 O O . MET A 1 92 ? -12.036 3.956 2.206 1.00 90.56 92 MET A O 1
ATOM 681 N N . GLY A 1 93 ? -12.583 5.615 0.772 1.00 73.81 93 GLY A N 1
ATOM 682 C CA . GLY A 1 93 ? -13.994 5.711 1.155 1.00 73.81 93 GLY A CA 1
ATOM 683 C C . GLY A 1 93 ? -14.180 6.250 2.575 1.00 73.81 93 GLY A C 1
ATOM 684 O O . GLY A 1 93 ? -14.134 5.496 3.547 1.00 73.81 93 GLY A O 1
ATOM 685 N N . ALA A 1 94 ? -14.385 7.563 2.676 1.00 53.97 94 ALA A N 1
ATOM 686 C CA . ALA A 1 94 ? -14.952 8.207 3.858 1.00 53.97 94 ALA A CA 1
ATOM 687 C C . ALA A 1 94 ? -16.458 8.395 3.656 1.00 53.97 94 ALA A C 1
ATOM 689 O O . ALA A 1 94 ? -16.845 8.709 2.506 1.00 53.97 94 ALA A O 1
#

Nearest PDB structures (foldseek):
  8zqg-assembly1_B  TM=6.091E-01  e=1.779E+00  Homo sapiens
  8qja-assembly2_B  TM=6.789E-01  e=9.083E+00  Advenella mimigardefordensis DPN7

Secondary structure (DSSP, 8-state):
-----SSSGGGTT-HHHHHHHHTTT-HHHHHHHHHHHHHHHHHHHHHT-S--EE-SSS---STTEEEEEETTTEEEEEEE-TTS-EEEEEEE--

pLDDT: mean 85.42, std 16.45, range [43.34, 98.0]

Solvent-accessible surface area (backbone atoms only — not comparable to full-atom values): 5710 Å² total; per-residue (Å²): 138,80,86,80,82,85,73,72,78,78,74,77,73,46,73,81,51,49,60,45,62,76,28,59,94,38,68,66,59,35,34,51,53,37,24,53,56,31,35,38,52,51,48,15,65,74,72,73,50,89,71,42,39,77,49,89,81,68,87,74,92,55,84,54,52,45,47,33,33,35,86,96,77,47,38,28,44,26,34,33,46,100,78,13,45,57,74,49,78,44,77,50,83,131

Sequence (94 aa):
MRNATMMLVALGFGLSACDEIAVMDDPDALLDLRGNKSCVRAVNATAGVSNARPNTTLPVVEVNQYIIDVPGSGSYFCYTDDNGSARQLVKMGA

Mean predicted aligned error: 8.59 Å

Radius of gyration: 16.89 Å; Cα contacts (8 Å, |Δi|>4): 131; chains: 1; bounding box: 53×31×42 Å